Protein AF-A0A2D5XT31-F1 (afdb_monomer_lite)

Sequence (81 aa):
MMPVLSEADAAACGAALFEAEATRTQIRMMTADHPGMDMDDAYAIQAAFVQRKLDAGGRINGRKIGLTSKAMQYALGIDIP

Structure (mmCIF, N/CA/C/O backbone):
data_AF-A0A2D5XT31-F1
#
_entry.id   AF-A0A2D5XT31-F1
#
loop_
_atom_site.group_PDB
_atom_site.id
_atom_site.type_symbol
_atom_site.label_atom_id
_atom_site.label_alt_id
_atom_site.label_comp_id
_atom_site.label_asym_id
_atom_site.label_entity_id
_atom_site.label_seq_id
_atom_site.pdbx_PDB_ins_code
_atom_site.Cartn_x
_atom_site.Cartn_y
_atom_site.Cartn_z
_atom_site.occupancy
_atom_site.B_iso_or_equiv
_atom_site.auth_seq_id
_atom_site.auth_comp_id
_atom_site.auth_asym_id
_atom_site.auth_atom_id
_atom_site.pdbx_PDB_model_num
ATOM 1 N N . MET A 1 1 ? 9.723 7.822 -13.274 1.00 57.44 1 MET A N 1
ATOM 2 C CA . MET A 1 1 ? 10.698 6.741 -13.538 1.00 57.44 1 MET A CA 1
ATOM 3 C C . MET A 1 1 ? 9.963 5.697 -14.384 1.00 57.44 1 MET A C 1
ATOM 5 O O . MET A 1 1 ? 8.804 5.947 -14.698 1.00 57.44 1 MET A O 1
ATOM 9 N N . MET A 1 2 ? 10.577 4.616 -14.873 1.00 63.50 2 MET A N 1
ATOM 10 C CA . MET A 1 2 ? 9.765 3.503 -15.400 1.00 63.50 2 MET A CA 1
ATOM 11 C C . MET A 1 2 ? 9.421 2.600 -14.213 1.00 63.50 2 MET A C 1
ATOM 13 O O . MET A 1 2 ? 10.359 2.269 -13.489 1.00 63.50 2 MET A O 1
ATOM 17 N N . PRO A 1 3 ? 8.144 2.232 -14.001 1.00 71.19 3 PRO A N 1
ATOM 18 C CA . PRO A 1 3 ? 7.763 1.376 -12.883 1.00 71.19 3 PRO A CA 1
ATOM 19 C C . PRO A 1 3 ? 8.502 0.039 -12.968 1.00 71.19 3 PRO A C 1
ATOM 21 O O . PRO A 1 3 ? 8.656 -0.528 -14.058 1.00 71.19 3 PRO A O 1
ATOM 24 N N . VAL A 1 4 ? 8.994 -0.434 -11.825 1.00 84.38 4 VAL A N 1
ATOM 25 C CA . VAL A 1 4 ? 9.699 -1.718 -11.712 1.00 84.38 4 VAL A CA 1
ATOM 26 C C . VAL A 1 4 ? 8.692 -2.864 -11.615 1.00 84.38 4 VAL A C 1
ATOM 28 O O . VAL A 1 4 ? 8.977 -3.973 -12.071 1.00 84.38 4 VAL A O 1
ATOM 31 N N . LEU A 1 5 ? 7.502 -2.603 -11.069 1.00 91.38 5 LEU A N 1
ATOM 32 C CA . LEU A 1 5 ? 6.405 -3.565 -11.022 1.00 91.38 5 LEU A CA 1
ATOM 33 C C . LEU A 1 5 ? 5.664 -3.642 -12.356 1.00 91.38 5 LEU A C 1
ATOM 35 O O . LEU A 1 5 ? 5.364 -2.631 -12.996 1.00 91.38 5 LEU A O 1
ATOM 39 N N . SER A 1 6 ? 5.265 -4.859 -12.731 1.00 93.81 6 SER A N 1
ATOM 40 C CA . SER A 1 6 ? 4.238 -5.026 -13.756 1.00 93.81 6 SER A CA 1
ATOM 41 C C . SER A 1 6 ? 2.869 -4.580 -13.226 1.00 93.81 6 SER A C 1
ATOM 43 O O . SER A 1 6 ? 2.610 -4.594 -12.019 1.00 93.81 6 SER A O 1
ATOM 45 N N . GLU A 1 7 ? 1.942 -4.241 -14.126 1.00 93.25 7 GLU A N 1
ATOM 46 C CA . GLU A 1 7 ? 0.556 -3.929 -13.741 1.00 93.25 7 GLU A CA 1
ATOM 47 C C . GLU A 1 7 ? -0.106 -5.090 -12.979 1.00 93.25 7 GLU A C 1
ATOM 49 O O . GLU A 1 7 ? -0.875 -4.870 -12.042 1.00 93.25 7 GLU A O 1
ATOM 54 N N . ALA A 1 8 ? 0.227 -6.330 -13.351 1.00 95.69 8 ALA A N 1
ATOM 55 C CA . ALA A 1 8 ? -0.270 -7.528 -12.687 1.00 95.69 8 ALA A CA 1
ATOM 56 C C . ALA A 1 8 ? 0.256 -7.645 -11.248 1.00 95.69 8 ALA A C 1
ATOM 58 O O . ALA A 1 8 ? -0.521 -7.962 -10.344 1.00 95.69 8 ALA A O 1
ATOM 59 N N . ASP A 1 9 ? 1.534 -7.334 -11.017 1.00 95.88 9 ASP A N 1
ATOM 60 C CA . ASP A 1 9 ? 2.122 -7.359 -9.675 1.00 95.88 9 ASP A CA 1
ATOM 61 C C . ASP A 1 9 ? 1.524 -6.257 -8.795 1.00 95.88 9 ASP A C 1
ATOM 63 O O . ASP A 1 9 ? 1.101 -6.524 -7.670 1.00 95.88 9 ASP A O 1
ATOM 67 N N . ALA A 1 10 ? 1.379 -5.036 -9.323 1.00 97.06 10 ALA A N 1
ATOM 68 C CA . ALA A 1 10 ? 0.724 -3.947 -8.600 1.00 97.06 10 ALA A CA 1
ATOM 69 C C . ALA A 1 10 ? -0.728 -4.304 -8.222 1.00 97.06 10 ALA A C 1
ATOM 71 O O . ALA A 1 10 ? -1.166 -4.049 -7.092 1.00 97.06 10 ALA A O 1
ATOM 72 N N . ALA A 1 11 ? -1.464 -4.955 -9.130 1.00 97.81 11 ALA A N 1
ATOM 73 C CA . ALA A 1 11 ? -2.815 -5.446 -8.871 1.00 97.81 11 ALA A CA 1
ATOM 74 C C . ALA A 1 11 ? -2.851 -6.551 -7.800 1.00 97.81 11 ALA A C 1
ATOM 76 O O . ALA A 1 11 ? -3.744 -6.545 -6.943 1.00 97.81 11 ALA A O 1
ATOM 77 N N . ALA A 1 12 ? -1.883 -7.473 -7.811 1.00 97.44 12 ALA A N 1
ATOM 78 C CA . ALA A 1 12 ? -1.750 -8.527 -6.808 1.00 97.44 12 ALA A CA 1
ATOM 79 C C . ALA A 1 12 ? -1.404 -7.956 -5.422 1.00 97.44 12 ALA A C 1
ATOM 81 O O . ALA A 1 12 ? -2.030 -8.323 -4.426 1.00 97.44 12 ALA A O 1
ATOM 82 N N . CYS A 1 13 ? -0.488 -6.991 -5.350 1.00 97.88 13 CYS A N 1
ATOM 83 C CA . CYS A 1 13 ? -0.173 -6.266 -4.122 1.00 97.88 13 CYS A CA 1
ATOM 84 C C . CYS A 1 13 ? -1.398 -5.513 -3.577 1.00 97.88 13 CYS A C 1
ATOM 86 O O . CYS A 1 13 ? -1.724 -5.628 -2.392 1.00 97.88 13 CYS A O 1
ATOM 88 N N . GLY A 1 14 ? -2.132 -4.796 -4.434 1.00 98.19 14 GLY A N 1
ATOM 89 C CA . GLY A 1 14 ? -3.376 -4.124 -4.045 1.00 98.19 14 GLY A CA 1
ATOM 90 C C . GLY A 1 14 ? -4.439 -5.098 -3.519 1.00 98.19 14 GLY A C 1
ATOM 91 O O . GLY A 1 14 ? -5.150 -4.781 -2.562 1.00 98.19 14 GLY A O 1
ATOM 92 N N . ALA A 1 15 ? -4.514 -6.305 -4.091 1.00 98.44 15 ALA A N 1
ATOM 93 C CA . ALA A 1 15 ? -5.359 -7.393 -3.599 1.00 98.44 15 ALA A CA 1
ATOM 94 C C . ALA A 1 15 ? -4.952 -7.860 -2.202 1.00 98.44 15 ALA A C 1
ATOM 96 O O . ALA A 1 15 ? -5.799 -7.955 -1.317 1.00 98.44 15 ALA A O 1
ATOM 97 N N . ALA A 1 16 ? -3.658 -8.104 -1.998 1.00 98.31 16 ALA A N 1
ATOM 98 C CA . ALA A 1 16 ? -3.130 -8.556 -0.720 1.00 98.31 16 ALA A CA 1
ATOM 99 C C . ALA A 1 16 ? -3.407 -7.543 0.402 1.00 98.31 16 ALA A C 1
ATOM 101 O O . ALA A 1 16 ? -3.789 -7.944 1.498 1.00 98.31 16 ALA A O 1
ATOM 102 N N . LEU A 1 17 ? -3.286 -6.236 0.130 1.00 98.44 17 LEU A N 1
ATOM 103 C CA . LEU A 1 17 ? -3.635 -5.188 1.103 1.00 98.44 17 LEU A CA 1
ATOM 104 C C . LEU A 1 17 ? -5.124 -5.178 1.447 1.00 98.44 17 LEU A C 1
ATOM 106 O O . LEU A 1 17 ? -5.477 -5.000 2.612 1.00 98.44 17 LEU A O 1
ATOM 110 N N . PHE A 1 18 ? -5.991 -5.381 0.455 1.00 98.62 18 PHE A N 1
ATOM 111 C CA . PHE A 1 18 ? -7.434 -5.466 0.671 1.00 98.62 18 PHE A CA 1
ATOM 112 C C . PHE A 1 18 ? -7.815 -6.642 1.574 1.00 98.62 18 PHE A C 1
ATOM 114 O O . PHE A 1 18 ? -8.536 -6.456 2.554 1.00 98.62 18 PHE A O 1
ATOM 121 N N . GLU A 1 19 ? -7.263 -7.826 1.309 1.00 98.44 19 GLU A N 1
ATOM 122 C CA . GLU A 1 19 ? -7.483 -9.005 2.153 1.00 98.44 19 GLU A CA 1
ATOM 123 C C . GLU A 1 19 ? -6.883 -8.830 3.556 1.00 98.44 19 GLU A C 1
ATOM 125 O O . GLU A 1 19 ? -7.516 -9.176 4.556 1.00 98.44 19 GLU A O 1
ATOM 130 N N . ALA A 1 20 ? -5.689 -8.240 3.663 1.00 98.62 20 ALA A N 1
ATOM 131 C CA . ALA A 1 20 ? -5.044 -7.952 4.944 1.00 98.62 20 ALA A CA 1
ATOM 132 C C . ALA A 1 20 ? -5.884 -6.996 5.810 1.00 98.62 20 ALA A C 1
ATOM 134 O O . ALA A 1 20 ? -6.044 -7.224 7.012 1.00 98.62 20 ALA A O 1
ATOM 135 N N . GLU A 1 21 ? -6.468 -5.955 5.203 1.00 98.44 21 GLU A N 1
ATOM 136 C CA . GLU A 1 21 ? -7.387 -5.028 5.873 1.00 98.44 21 GLU A CA 1
ATOM 137 C C . GLU A 1 21 ? -8.660 -5.748 6.350 1.00 98.44 21 GLU A C 1
ATOM 139 O O . GLU A 1 21 ? -9.051 -5.599 7.511 1.00 98.44 21 GLU A O 1
ATOM 144 N N . ALA A 1 22 ? -9.281 -6.565 5.491 1.00 97.81 22 ALA A N 1
ATOM 145 C CA . ALA A 1 22 ? -10.519 -7.282 5.806 1.00 97.81 22 ALA A CA 1
ATOM 146 C C . ALA A 1 22 ? -10.333 -8.328 6.920 1.00 97.81 22 ALA A C 1
ATOM 148 O O . ALA A 1 22 ? -11.159 -8.442 7.831 1.00 97.81 22 ALA A O 1
ATOM 149 N N . THR A 1 23 ? -9.224 -9.065 6.872 1.00 98.44 23 THR A N 1
ATOM 150 C CA . THR A 1 23 ? -8.893 -10.137 7.825 1.00 98.44 23 THR A CA 1
ATOM 151 C C . THR A 1 23 ? -8.152 -9.646 9.065 1.00 98.44 23 THR A C 1
ATOM 153 O O . THR A 1 23 ? -7.948 -10.423 9.998 1.00 98.44 23 THR A O 1
ATOM 156 N N . ARG A 1 24 ? -7.752 -8.367 9.104 1.00 98.38 24 ARG A N 1
ATOM 157 C CA . ARG A 1 24 ? -6.954 -7.758 10.186 1.00 98.38 24 ARG A CA 1
ATOM 158 C C . ARG A 1 24 ? -5.638 -8.496 10.446 1.00 98.38 24 ARG A C 1
ATOM 160 O O . ARG A 1 24 ? -5.163 -8.545 11.579 1.00 98.38 24 ARG A O 1
ATOM 167 N N . THR A 1 25 ? -5.060 -9.072 9.398 1.00 98.19 25 THR A N 1
ATOM 168 C CA . THR A 1 25 ? -3.824 -9.853 9.476 1.00 98.19 25 THR A CA 1
ATOM 169 C C . THR A 1 25 ? -2.727 -9.131 8.713 1.00 98.19 25 THR A C 1
ATOM 171 O O . THR A 1 25 ? -2.884 -8.810 7.539 1.00 98.19 25 THR A O 1
ATOM 174 N N . GLN A 1 26 ? -1.608 -8.857 9.384 1.00 98.00 26 GLN A N 1
ATOM 175 C CA . GLN A 1 26 ? -0.466 -8.204 8.753 1.00 98.00 26 GLN A CA 1
ATOM 176 C C . GLN A 1 26 ? 0.175 -9.118 7.700 1.00 98.00 26 GLN A C 1
ATOM 178 O O . GLN A 1 26 ? 0.352 -10.314 7.926 1.00 98.00 26 GLN A O 1
ATOM 183 N N . ILE A 1 27 ? 0.578 -8.525 6.578 1.00 97.69 27 ILE A N 1
ATOM 184 C CA . ILE A 1 27 ? 1.357 -9.181 5.525 1.00 97.69 27 ILE A CA 1
ATOM 185 C C . ILE A 1 27 ? 2.809 -8.691 5.538 1.00 97.69 27 ILE A C 1
ATOM 187 O O . ILE A 1 27 ? 3.126 -7.638 6.099 1.00 97.69 27 ILE A O 1
ATOM 191 N N . ARG A 1 28 ? 3.701 -9.472 4.925 1.00 96.00 28 ARG A N 1
ATOM 192 C CA . ARG A 1 28 ? 5.114 -9.118 4.737 1.00 96.00 28 ARG A CA 1
ATOM 193 C C . ARG A 1 28 ? 5.238 -7.799 3.961 1.00 96.00 28 ARG A C 1
ATOM 195 O O . ARG A 1 28 ? 4.381 -7.466 3.147 1.00 96.00 28 ARG A O 1
ATOM 202 N N . MET A 1 29 ? 6.313 -7.047 4.208 1.00 95.25 29 MET A N 1
ATOM 203 C CA . MET A 1 29 ? 6.603 -5.848 3.416 1.00 95.25 29 MET A CA 1
ATOM 204 C C . MET A 1 29 ? 6.862 -6.222 1.954 1.00 95.25 29 MET A C 1
ATOM 206 O O . MET A 1 29 ? 7.746 -7.027 1.679 1.00 95.25 29 MET A O 1
ATOM 210 N N . MET A 1 30 ? 6.138 -5.592 1.030 1.00 94.81 30 MET A N 1
ATOM 211 C CA . MET A 1 30 ? 6.216 -5.879 -0.411 1.00 94.81 30 MET A CA 1
ATOM 212 C C . MET A 1 30 ? 7.600 -5.600 -1.005 1.00 94.81 30 MET A C 1
ATOM 214 O O . MET A 1 30 ? 8.058 -6.327 -1.878 1.00 94.81 30 MET A O 1
ATOM 218 N N . THR A 1 31 ? 8.318 -4.610 -0.472 1.00 94.12 31 THR A N 1
ATOM 219 C CA . THR A 1 31 ? 9.698 -4.297 -0.875 1.00 94.12 31 THR A CA 1
ATOM 220 C C . THR A 1 31 ? 10.684 -5.436 -0.601 1.00 94.12 31 THR A C 1
ATOM 222 O O . THR A 1 31 ? 11.759 -5.462 -1.193 1.00 94.12 31 THR A O 1
ATOM 225 N N . ALA A 1 32 ? 10.339 -6.386 0.277 1.00 93.19 32 ALA A N 1
ATOM 226 C CA . ALA A 1 32 ? 11.156 -7.572 0.516 1.00 93.19 32 ALA A CA 1
ATOM 227 C C . ALA A 1 32 ? 11.074 -8.586 -0.636 1.00 93.19 32 ALA A C 1
ATOM 229 O O . ALA A 1 32 ? 12.016 -9.355 -0.821 1.00 93.19 32 ALA A O 1
ATOM 230 N N 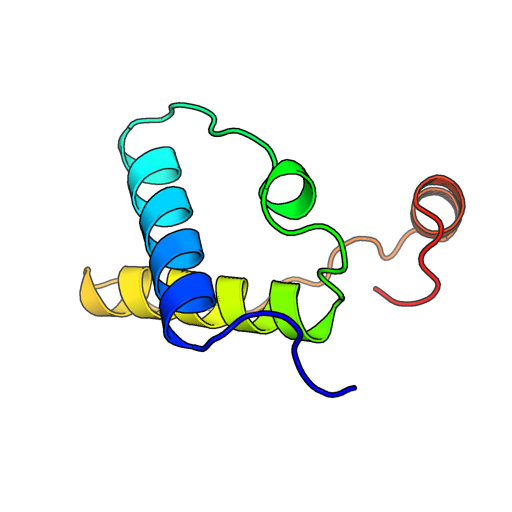. ASP A 1 33 ? 9.965 -8.585 -1.377 1.00 91.31 33 ASP A N 1
ATOM 231 C CA . ASP A 1 33 ? 9.698 -9.523 -2.470 1.00 91.31 33 ASP A CA 1
ATOM 232 C C . ASP A 1 33 ? 9.924 -8.857 -3.843 1.00 91.31 33 ASP A C 1
ATOM 234 O O . ASP A 1 33 ? 10.230 -9.533 -4.823 1.00 91.31 33 ASP A O 1
ATOM 238 N N . HIS A 1 34 ? 9.878 -7.521 -3.888 1.00 91.12 34 HIS A N 1
ATOM 239 C CA . HIS A 1 34 ? 10.144 -6.697 -5.068 1.00 91.12 34 HIS A CA 1
ATOM 240 C C . HIS A 1 34 ? 11.298 -5.709 -4.800 1.00 91.12 34 HIS A C 1
ATOM 242 O O . HIS A 1 34 ? 11.071 -4.508 -4.602 1.00 91.12 34 HIS A O 1
ATOM 248 N N . PRO A 1 35 ? 12.554 -6.196 -4.750 1.00 89.06 35 PRO A N 1
ATOM 249 C CA . PRO A 1 35 ? 13.714 -5.334 -4.558 1.00 89.06 35 PRO A CA 1
ATOM 250 C C . PRO A 1 35 ? 13.851 -4.378 -5.748 1.00 89.06 35 PRO A C 1
ATOM 252 O O . PRO A 1 35 ? 13.985 -4.811 -6.889 1.00 89.06 35 PRO A O 1
ATOM 255 N N . GLY A 1 36 ? 13.824 -3.073 -5.475 1.00 89.75 36 GLY A N 1
ATOM 256 C CA . GLY A 1 36 ? 13.870 -2.027 -6.501 1.00 89.75 36 GLY A CA 1
ATOM 257 C C . GLY A 1 36 ? 12.571 -1.244 -6.670 1.00 89.75 36 GLY A C 1
ATOM 258 O O . GLY A 1 36 ? 12.598 -0.259 -7.397 1.00 89.75 36 GLY A O 1
ATOM 259 N N . MET A 1 37 ? 11.489 -1.629 -5.975 1.00 93.62 37 MET A N 1
ATOM 260 C CA . MET A 1 37 ? 10.270 -0.819 -5.902 1.00 93.62 37 MET A CA 1
ATOM 261 C C . MET A 1 37 ? 10.590 0.637 -5.566 1.00 93.62 37 MET A C 1
ATOM 263 O O . MET A 1 37 ? 11.280 0.917 -4.578 1.00 93.62 37 MET A O 1
ATOM 267 N N . ASP A 1 38 ? 10.030 1.543 -6.354 1.00 91.44 38 ASP A N 1
ATOM 268 C CA . ASP A 1 38 ? 10.141 2.977 -6.137 1.00 91.44 38 ASP A CA 1
ATOM 269 C C . ASP A 1 38 ? 8.801 3.607 -5.708 1.00 91.44 38 ASP A C 1
ATOM 271 O O . ASP A 1 38 ? 7.851 2.937 -5.287 1.00 91.44 38 ASP A O 1
ATOM 275 N N . MET A 1 39 ? 8.741 4.939 -5.741 1.00 91.00 39 MET A N 1
ATOM 276 C CA . MET A 1 39 ? 7.527 5.676 -5.393 1.00 91.00 39 MET A CA 1
ATOM 277 C C . MET A 1 39 ? 6.416 5.521 -6.439 1.00 91.00 39 MET A C 1
ATOM 279 O O . MET A 1 39 ? 5.245 5.497 -6.053 1.00 91.00 39 MET A O 1
ATOM 283 N N . ASP A 1 40 ? 6.750 5.404 -7.729 1.00 93.44 40 ASP A N 1
ATOM 284 C CA . ASP A 1 40 ? 5.761 5.222 -8.799 1.00 93.44 40 ASP A CA 1
ATOM 285 C C . ASP A 1 40 ? 5.060 3.861 -8.614 1.00 93.44 40 ASP A C 1
ATOM 287 O O . ASP A 1 40 ? 3.828 3.776 -8.650 1.00 93.44 40 ASP A O 1
ATOM 291 N N . ASP A 1 41 ? 5.833 2.826 -8.278 1.00 95.50 41 ASP A N 1
ATOM 292 C CA . ASP A 1 41 ? 5.347 1.492 -7.909 1.00 95.50 41 ASP A CA 1
ATOM 293 C C . ASP A 1 41 ? 4.418 1.520 -6.683 1.00 95.50 41 ASP A C 1
ATOM 295 O O . ASP A 1 41 ? 3.323 0.945 -6.692 1.00 95.50 41 ASP A O 1
ATOM 299 N N . ALA A 1 42 ? 4.814 2.233 -5.622 1.00 94.94 42 ALA A N 1
ATOM 300 C CA . ALA A 1 42 ? 3.996 2.378 -4.419 1.00 94.94 42 ALA A CA 1
ATOM 301 C C . ALA A 1 42 ? 2.642 3.052 -4.715 1.00 94.94 42 ALA A C 1
ATOM 303 O O . ALA A 1 42 ? 1.601 2.626 -4.196 1.00 94.94 42 ALA A O 1
ATOM 304 N N . TYR A 1 43 ? 2.622 4.071 -5.582 1.00 96.06 43 TYR A N 1
ATOM 305 C CA . TYR A 1 43 ? 1.384 4.727 -6.006 1.00 96.06 43 TYR A CA 1
ATOM 306 C C . TYR A 1 43 ? 0.527 3.851 -6.932 1.00 96.06 43 TYR A C 1
ATOM 308 O O . TYR A 1 43 ? -0.703 3.901 -6.821 1.00 96.06 43 TYR A O 1
ATOM 316 N N . ALA A 1 44 ? 1.131 3.012 -7.780 1.00 97.00 44 ALA A N 1
ATOM 317 C CA . ALA A 1 44 ? 0.404 2.031 -8.588 1.00 97.00 44 ALA A CA 1
ATOM 318 C C . ALA A 1 44 ? -0.320 0.997 -7.705 1.00 97.00 44 ALA A C 1
ATOM 320 O O . ALA A 1 44 ? -1.516 0.747 -7.889 1.00 97.00 44 ALA A O 1
ATOM 321 N N . ILE A 1 45 ? 0.356 0.478 -6.673 1.00 97.81 45 ILE A N 1
ATOM 322 C CA . ILE A 1 45 ? -0.255 -0.413 -5.671 1.00 97.81 45 ILE A CA 1
ATOM 323 C C . ILE A 1 45 ? -1.394 0.299 -4.933 1.00 97.81 45 ILE A C 1
ATOM 325 O O . ILE A 1 45 ? -2.475 -0.271 -4.755 1.00 97.81 45 ILE A O 1
ATOM 329 N N . GLN A 1 46 ? -1.189 1.557 -4.521 1.00 98.12 46 GLN A N 1
ATOM 330 C CA . GLN A 1 46 ? -2.230 2.347 -3.861 1.00 98.12 46 GLN A CA 1
ATOM 331 C C . GLN A 1 46 ? -3.468 2.495 -4.755 1.00 98.12 46 GLN A C 1
ATOM 333 O O . GLN A 1 46 ? -4.592 2.353 -4.269 1.00 98.12 46 GLN A O 1
ATOM 338 N N . ALA A 1 47 ? -3.283 2.776 -6.047 1.00 97.94 47 ALA A N 1
ATOM 339 C CA . ALA A 1 47 ? -4.382 2.894 -6.999 1.00 97.94 47 ALA A CA 1
ATOM 340 C C . ALA A 1 47 ? -5.161 1.575 -7.123 1.00 97.94 47 ALA A C 1
ATOM 342 O O . ALA A 1 47 ? -6.388 1.588 -7.006 1.00 97.94 47 ALA A O 1
ATOM 343 N N . ALA A 1 48 ? -4.464 0.442 -7.256 1.00 98.38 48 ALA A N 1
ATOM 344 C CA . ALA A 1 48 ? -5.087 -0.881 -7.312 1.00 98.38 48 ALA A CA 1
ATOM 345 C C . ALA A 1 48 ? -5.869 -1.223 -6.028 1.00 98.38 48 ALA A C 1
ATOM 347 O O . ALA A 1 48 ? -6.990 -1.734 -6.091 1.00 98.38 48 ALA A O 1
ATOM 348 N N . PHE A 1 49 ? -5.317 -0.899 -4.856 1.00 98.56 49 PHE A N 1
ATOM 349 C CA . PHE A 1 49 ? -5.998 -1.081 -3.573 1.00 98.56 49 PHE A CA 1
ATOM 350 C C . PHE A 1 49 ? -7.260 -0.211 -3.462 1.00 98.56 49 PHE A C 1
ATOM 352 O O . PHE A 1 49 ? -8.325 -0.702 -3.082 1.00 98.56 49 PHE A O 1
ATOM 359 N N . VAL A 1 50 ? -7.174 1.071 -3.833 1.00 98.31 50 VAL A N 1
ATOM 360 C CA . VAL A 1 50 ? -8.330 1.981 -3.829 1.00 98.31 50 VAL A CA 1
ATOM 361 C C . VAL A 1 50 ? -9.409 1.502 -4.795 1.00 98.31 50 VAL A C 1
ATOM 363 O O . VAL A 1 50 ? -10.579 1.506 -4.413 1.00 98.31 50 VAL A O 1
ATOM 366 N N . GLN A 1 51 ? -9.040 1.048 -5.996 1.00 98.31 51 GLN A N 1
ATOM 367 C CA . GLN A 1 51 ? -9.998 0.525 -6.971 1.00 98.31 51 GLN A CA 1
ATOM 368 C C . GLN A 1 51 ? -10.789 -0.653 -6.395 1.00 98.31 51 GLN A C 1
ATOM 370 O O . GLN A 1 51 ? -12.013 -0.643 -6.439 1.00 98.31 51 GLN A O 1
ATOM 375 N N . ARG A 1 52 ? -10.121 -1.596 -5.721 1.00 98.19 52 ARG A N 1
ATOM 376 C CA . ARG A 1 52 ? -10.805 -2.709 -5.041 1.00 98.19 52 ARG A CA 1
ATOM 377 C C . ARG A 1 52 ? -11.794 -2.244 -3.977 1.00 98.19 52 ARG A C 1
ATOM 379 O O . ARG A 1 52 ? -12.886 -2.796 -3.866 1.00 98.19 52 ARG A O 1
ATOM 386 N N . LYS A 1 53 ? -11.448 -1.210 -3.205 1.00 98.31 53 LYS A N 1
ATOM 387 C CA . LYS A 1 53 ? -12.378 -0.634 -2.220 1.00 98.31 53 LYS A CA 1
ATOM 388 C C . LYS A 1 53 ? -13.587 0.015 -2.887 1.00 98.31 53 LYS A C 1
ATOM 390 O O . LYS A 1 53 ? -14.677 -0.068 -2.329 1.00 98.31 53 LYS A O 1
ATOM 395 N N . LEU A 1 54 ? -13.409 0.653 -4.044 1.00 98.31 54 LEU A N 1
ATOM 396 C CA . LEU A 1 54 ? -14.511 1.211 -4.832 1.00 98.31 54 LEU A CA 1
ATOM 397 C C . LEU A 1 54 ? -15.419 0.105 -5.379 1.00 98.31 54 LEU A C 1
ATOM 399 O O . LEU A 1 54 ? -16.634 0.192 -5.220 1.00 98.31 54 LEU A O 1
ATOM 403 N N . ASP A 1 55 ? -14.836 -0.958 -5.933 1.00 98.19 55 ASP A N 1
ATOM 404 C CA . ASP A 1 55 ? -15.576 -2.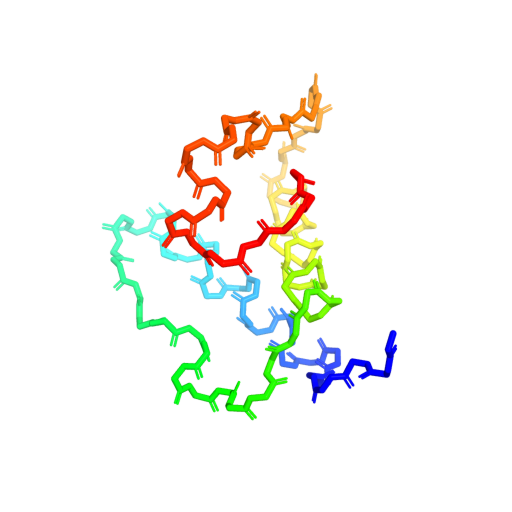106 -6.472 1.00 98.19 55 ASP A CA 1
ATOM 405 C C . ASP A 1 55 ? -16.379 -2.833 -5.377 1.00 98.19 55 ASP A C 1
ATOM 407 O O . ASP A 1 55 ? -17.475 -3.333 -5.626 1.00 98.19 55 ASP A O 1
ATOM 411 N N . ALA A 1 56 ? -15.887 -2.818 -4.133 1.00 97.88 56 ALA A N 1
ATOM 412 C CA . ALA A 1 56 ? -16.593 -3.314 -2.950 1.00 97.88 56 ALA A CA 1
ATOM 413 C C . ALA A 1 56 ? -17.693 -2.361 -2.418 1.00 97.88 56 ALA A C 1
ATOM 415 O O . ALA A 1 56 ? -18.225 -2.576 -1.327 1.00 97.88 56 ALA A O 1
ATOM 416 N N . GLY A 1 57 ? -18.031 -1.296 -3.152 1.00 98.31 57 GLY A N 1
ATOM 417 C CA . GLY A 1 57 ? -19.064 -0.319 -2.785 1.00 98.31 57 GLY A CA 1
ATOM 418 C C . GLY A 1 57 ? -18.564 0.859 -1.940 1.00 98.31 57 GLY A C 1
ATOM 419 O O . GLY A 1 57 ? -19.366 1.642 -1.425 1.00 98.31 57 GLY A O 1
ATOM 420 N N . GLY A 1 58 ? -17.248 1.001 -1.774 1.00 97.44 58 GLY A N 1
ATOM 421 C CA . GLY A 1 58 ? -16.636 2.156 -1.128 1.00 97.44 58 GLY A CA 1
ATOM 422 C C . GLY A 1 58 ? -16.768 3.437 -1.957 1.00 97.44 58 GLY A C 1
ATOM 423 O O . GLY A 1 58 ? -17.048 3.422 -3.152 1.00 97.44 58 GLY A O 1
ATOM 424 N N . ARG A 1 59 ? -16.527 4.584 -1.314 1.00 97.75 59 ARG A N 1
ATOM 425 C CA . ARG A 1 59 ? -16.546 5.903 -1.964 1.00 97.75 59 ARG A CA 1
ATOM 426 C C . ARG A 1 59 ? -15.370 6.764 -1.521 1.00 97.75 59 ARG A C 1
ATOM 428 O O . ARG A 1 59 ? -14.983 6.740 -0.351 1.00 97.75 59 ARG A O 1
ATOM 435 N N . ILE A 1 60 ? -14.831 7.562 -2.438 1.00 97.44 60 ILE A N 1
ATOM 436 C CA . ILE A 1 60 ? -13.790 8.548 -2.127 1.00 97.44 60 ILE A CA 1
ATOM 437 C C . ILE A 1 60 ? -14.460 9.795 -1.545 1.00 97.44 60 ILE A C 1
ATOM 439 O O . ILE A 1 60 ? -15.183 10.493 -2.246 1.00 97.44 60 ILE A O 1
ATOM 443 N N . ASN A 1 61 ? -14.188 10.095 -0.272 1.00 97.38 61 ASN A N 1
ATOM 444 C CA . ASN A 1 61 ? -14.685 11.310 0.395 1.00 97.38 61 ASN A CA 1
ATOM 445 C C . ASN A 1 61 ? -13.606 12.401 0.546 1.00 97.38 61 ASN A C 1
ATOM 447 O O . ASN A 1 61 ? -13.878 13.459 1.103 1.00 97.38 61 ASN A O 1
ATOM 451 N N . 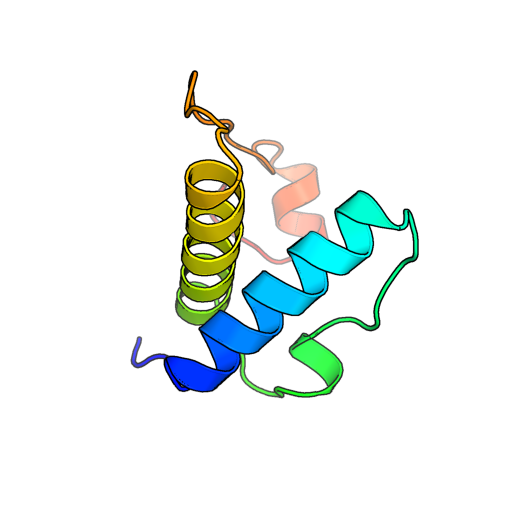GLY A 1 62 ? -12.371 12.145 0.109 1.00 97.06 62 GLY A N 1
ATOM 452 C CA . GLY A 1 62 ? -11.259 13.081 0.253 1.00 97.06 62 GLY A CA 1
ATOM 453 C C . GLY A 1 62 ? -9.899 12.411 0.094 1.00 97.06 62 GLY A C 1
ATOM 454 O O . GLY A 1 62 ? -9.804 11.232 -0.253 1.00 97.06 62 GLY A O 1
ATOM 455 N N . ARG A 1 63 ? -8.840 13.180 0.355 1.00 96.56 63 ARG A N 1
ATOM 456 C CA . ARG A 1 63 ? -7.444 12.724 0.355 1.00 96.56 63 ARG A CA 1
ATOM 457 C C . ARG A 1 63 ? -6.749 13.235 1.612 1.00 96.56 63 ARG A C 1
ATOM 459 O O . ARG A 1 63 ? -7.114 14.278 2.147 1.00 96.56 63 ARG A O 1
ATOM 466 N N . LYS A 1 64 ? -5.749 12.490 2.072 1.00 95.88 64 LYS A N 1
ATOM 467 C CA . LYS A 1 64 ? -4.879 12.858 3.194 1.00 95.88 64 LYS A CA 1
ATOM 468 C C . LYS A 1 64 ? -3.469 13.084 2.668 1.00 95.88 64 LYS A C 1
ATOM 470 O O . LYS A 1 64 ? -3.069 12.404 1.728 1.00 95.88 64 LYS A O 1
ATOM 475 N N . ILE A 1 65 ? -2.723 13.972 3.315 1.00 95.06 65 ILE A N 1
ATOM 476 C CA . ILE A 1 65 ? -1.282 14.140 3.097 1.00 95.06 65 ILE A CA 1
ATOM 477 C C . ILE A 1 65 ? -0.588 13.670 4.375 1.00 95.06 65 ILE A C 1
ATOM 479 O O . ILE A 1 65 ? -0.940 14.109 5.472 1.00 95.06 65 ILE A O 1
ATOM 483 N N . GLY A 1 66 ? 0.308 12.695 4.240 1.00 93.38 66 GLY A N 1
ATOM 484 C CA . GLY A 1 66 ? 1.101 12.152 5.343 1.00 93.38 66 GLY A CA 1
ATOM 485 C C . GLY A 1 66 ? 2.477 12.805 5.403 1.00 93.38 66 GLY A C 1
ATOM 486 O O . GLY A 1 66 ? 2.805 13.616 4.555 1.00 93.38 66 GLY A O 1
ATOM 487 N N . LEU A 1 67 ? 3.277 12.458 6.415 1.00 94.12 67 LEU A N 1
ATOM 488 C CA . LEU A 1 67 ? 4.712 12.782 6.461 1.00 94.12 67 LEU A CA 1
ATOM 489 C C . LEU A 1 67 ? 5.050 14.267 6.210 1.00 94.12 67 LEU A C 1
ATOM 491 O O . LEU A 1 67 ? 6.079 14.591 5.634 1.00 94.12 67 LEU A O 1
ATOM 495 N N . THR A 1 68 ? 4.215 15.193 6.690 1.00 95.19 68 THR A N 1
ATOM 496 C CA . THR A 1 68 ? 4.432 16.646 6.547 1.00 95.19 68 THR A CA 1
ATOM 497 C C . THR A 1 68 ? 5.438 17.220 7.552 1.00 95.19 68 THR A C 1
ATOM 499 O O . THR A 1 68 ? 5.894 18.353 7.403 1.00 95.19 68 THR A O 1
ATOM 502 N N . SER A 1 69 ? 5.810 16.451 8.580 1.00 96.12 69 SER A N 1
ATOM 503 C CA . SER A 1 69 ? 6.843 16.829 9.548 1.00 96.12 69 SER A CA 1
ATOM 504 C C . SER A 1 69 ? 8.236 16.662 8.948 1.00 96.12 69 SER A C 1
ATOM 506 O O . SER A 1 69 ? 8.618 15.554 8.574 1.00 96.12 69 SER A O 1
ATOM 508 N N . LYS A 1 70 ? 9.040 17.734 8.954 1.00 93.50 70 LYS A N 1
ATOM 509 C CA . LYS A 1 70 ? 10.445 17.681 8.518 1.00 93.50 70 LYS A CA 1
ATOM 510 C C . LYS A 1 70 ? 11.275 16.674 9.314 1.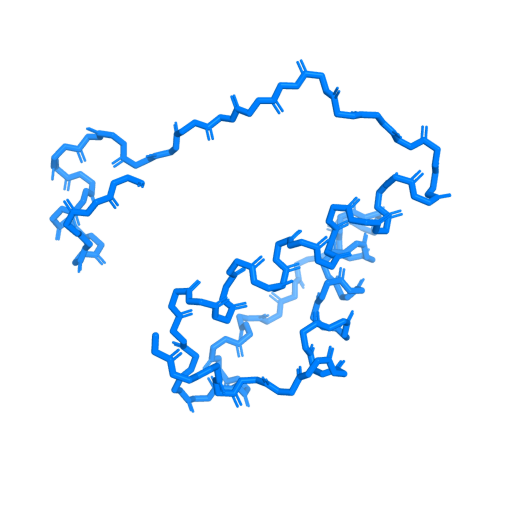00 93.50 70 LYS A C 1
ATOM 512 O O . LYS A 1 70 ? 12.094 15.978 8.732 1.00 93.50 70 LYS A O 1
ATOM 517 N N . ALA A 1 71 ? 11.017 16.540 10.617 1.00 95.31 71 ALA A N 1
ATOM 518 C CA . ALA A 1 71 ? 11.702 15.550 11.445 1.00 95.31 71 ALA A CA 1
ATOM 519 C C . ALA A 1 71 ? 11.407 14.110 10.983 1.00 95.31 71 ALA A C 1
ATOM 521 O O . ALA A 1 71 ? 12.318 13.291 10.912 1.00 95.31 71 ALA A O 1
ATOM 522 N N . MET A 1 72 ? 10.154 13.817 10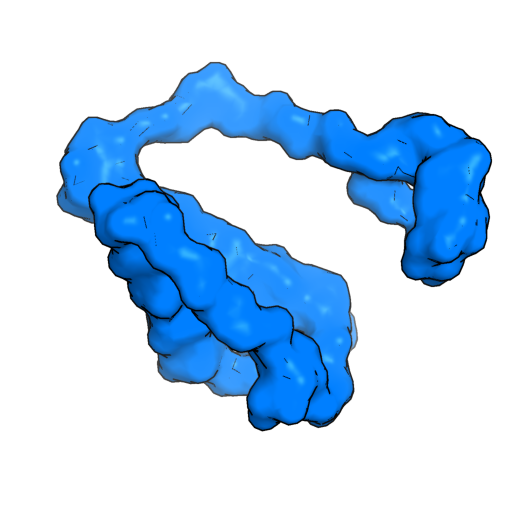.614 1.00 94.38 72 MET A N 1
ATOM 523 C CA . MET A 1 72 ? 9.764 12.492 10.112 1.00 94.38 72 MET A CA 1
ATOM 524 C C . MET A 1 72 ? 10.288 12.225 8.701 1.00 94.38 72 MET A C 1
ATOM 526 O O . MET A 1 72 ? 10.737 11.117 8.428 1.00 94.38 72 MET A O 1
ATOM 530 N N . GLN A 1 73 ? 10.264 13.234 7.827 1.00 94.56 73 GLN A N 1
ATOM 531 C CA . GLN A 1 73 ? 10.851 13.158 6.486 1.00 94.56 73 GLN A CA 1
ATOM 532 C C . GLN A 1 73 ? 12.336 12.784 6.556 1.00 94.56 73 GLN A C 1
ATOM 534 O O . GLN A 1 73 ? 12.754 11.812 5.934 1.00 94.56 73 GLN A O 1
ATOM 539 N N . TYR A 1 74 ? 13.108 13.474 7.404 1.00 93.50 74 TYR A N 1
ATOM 540 C CA . TYR A 1 74 ? 14.524 13.164 7.610 1.00 93.50 74 TYR A CA 1
ATOM 541 C C . TYR A 1 74 ? 14.751 11.775 8.205 1.00 93.50 74 TYR A C 1
ATOM 543 O O . TYR A 1 74 ? 15.641 11.065 7.749 1.00 93.50 74 TYR A O 1
ATOM 551 N N . ALA A 1 75 ? 13.940 11.362 9.185 1.00 93.56 75 ALA A N 1
ATOM 552 C CA . ALA A 1 75 ? 14.060 10.036 9.792 1.00 93.56 75 ALA A CA 1
ATOM 553 C C . ALA A 1 75 ? 13.811 8.893 8.792 1.00 93.56 75 ALA A C 1
ATOM 555 O O . ALA A 1 75 ? 14.391 7.820 8.936 1.00 93.56 75 ALA A O 1
ATOM 556 N N . LEU A 1 76 ? 12.957 9.123 7.792 1.00 91.19 76 LEU A N 1
ATOM 557 C CA . LEU A 1 76 ? 12.600 8.142 6.765 1.00 91.19 76 LEU A CA 1
ATOM 558 C C . LEU A 1 76 ? 13.374 8.321 5.452 1.00 91.19 76 LEU A C 1
ATOM 560 O O . LEU A 1 76 ? 13.173 7.541 4.527 1.00 91.19 76 LEU A O 1
ATOM 564 N N . GLY A 1 77 ? 14.250 9.326 5.363 1.00 90.44 77 GLY A N 1
ATOM 565 C CA . GLY A 1 77 ? 15.038 9.594 4.161 1.00 90.44 77 GLY A CA 1
ATOM 566 C C . GLY A 1 77 ? 14.209 10.027 2.948 1.00 90.44 77 GLY A C 1
ATOM 567 O O . GLY A 1 77 ? 14.636 9.790 1.823 1.00 90.44 77 GLY A O 1
ATOM 568 N N . ILE A 1 78 ? 13.045 10.649 3.162 1.00 89.94 78 ILE A N 1
ATOM 569 C CA . ILE A 1 78 ? 12.220 11.224 2.090 1.00 89.94 78 ILE A CA 1
ATOM 570 C C . ILE A 1 78 ? 12.276 12.752 2.137 1.00 89.94 78 ILE A C 1
ATOM 572 O O . ILE A 1 78 ? 12.476 13.349 3.195 1.00 89.94 78 ILE A O 1
ATOM 576 N N . A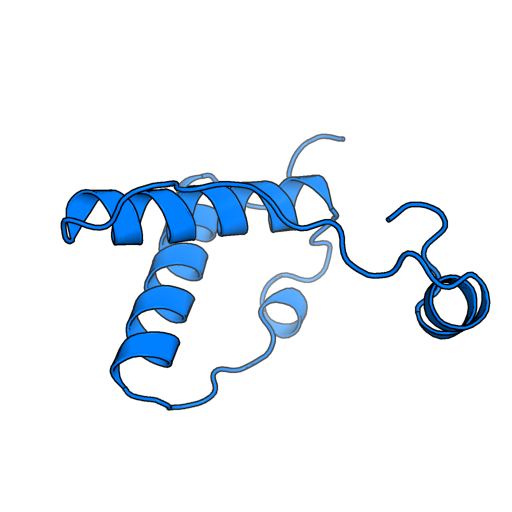SP A 1 79 ? 12.084 13.400 0.997 1.00 90.44 79 ASP A N 1
ATOM 577 C CA . ASP A 1 79 ? 12.184 14.853 0.830 1.00 90.44 79 ASP A CA 1
ATOM 578 C C . ASP A 1 79 ? 10.829 15.537 0.585 1.00 90.44 79 ASP A C 1
ATOM 580 O O . ASP A 1 79 ? 10.682 16.735 0.869 1.00 90.44 79 ASP A O 1
ATOM 584 N N . ILE A 1 80 ? 9.832 14.769 0.137 1.00 88.38 80 ILE A N 1
ATOM 585 C CA . ILE A 1 80 ? 8.470 15.229 -0.147 1.00 88.38 80 ILE A CA 1
ATOM 586 C C . ILE A 1 80 ? 7.403 14.434 0.638 1.00 88.38 80 ILE A C 1
ATOM 588 O O . ILE A 1 80 ? 7.572 13.231 0.842 1.00 88.38 80 ILE A O 1
ATOM 592 N N . PRO A 1 81 ? 6.328 15.098 1.119 1.00 82.94 81 PRO A N 1
ATOM 593 C CA . PRO A 1 81 ? 5.126 14.445 1.653 1.00 82.94 81 PRO A CA 1
ATOM 594 C C . PRO A 1 81 ? 4.326 13.634 0.624 1.00 82.94 81 PRO A C 1
ATOM 596 O O . PRO A 1 81 ? 4.345 14.010 -0.570 1.00 82.94 81 PRO A O 1
#

Secondary structure (DSSP, 8-state):
---SS-HHHHHHHHHHHHHHHHHT-----GGGTSTT--HHHHHHHHHHHHHHHHHTT------------HHHHHHHT-S--

Foldseek 3Di:
DPFQDDLVRLLVLLVVVLVCVVVVHDDDDVCVVRVPGDPVSVVSNVVNNVVVCVVVVDDDPDDDDPDPDPVSCVVVVHDGD

Radius of gyration: 14.0 Å; chains: 1; bounding box: 34×28×27 Å

pLDDT: mean 94.18, std 6.86, range [57.44, 98.62]